Protein AF-A9EQB6-F1 (afdb_monomer_lite)

pLDDT: mean 71.55, std 25.84, range [28.17, 98.25]

Foldseek 3Di:
DDDDDPPPPPPPPDDDPPPDDDDDDDDDDDDDDDDDDDPVPPDPPDDPPPVVVVVVVVLVPDDPVSNVVVVVVVVVVPDDPDDCVVVVVVVVVVVVVVVCVVVVVDPDDDPVVVVVVVCVVVVND

Organism: Sorangium cellulosum (strain So ce56) (NCBI:txid448385)

Sequence (125 aa):
MVIRHVHVELVCMHGDPFAGAYHGPSGHSGGLPAARSPVWNASLDAPMAHPTEDILAAALSLPEGERLRLASELLASVEEPHDDSWNAAWIGELERREQAVRDGRSAGDAWAEVRARVLARLGAP

InterPro domains:
  IPR013406 Conserved hypothetical protein CHP02574, addiction module [PF09720] (61-114)

Structure (mmCIF, N/CA/C/O backbone):
data_AF-A9EQB6-F1
#
_entry.id   AF-A9EQB6-F1
#
loop_
_atom_site.group_PDB
_atom_site.id
_atom_site.type_symbol
_atom_site.label_atom_id
_atom_site.label_alt_id
_atom_site.label_comp_id
_atom_site.label_asym_id
_atom_site.label_entity_id
_atom_site.label_seq_id
_atom_site.pdbx_PDB_ins_code
_atom_site.Cartn_x
_atom_site.Cartn_y
_atom_site.Cartn_z
_atom_site.occupancy
_atom_site.B_iso_or_equiv
_atom_site.auth_seq_id
_atom_site.auth_comp_id
_atom_site.auth_asym_id
_atom_site.auth_atom_id
_atom_site.pdbx_PDB_model_num
ATOM 1 N N . MET A 1 1 ? -12.172 -13.154 33.871 1.00 36.03 1 MET A N 1
ATOM 2 C CA . MET A 1 1 ? -12.358 -12.957 32.418 1.00 36.03 1 MET A CA 1
ATOM 3 C C . MET A 1 1 ? -11.140 -12.191 31.925 1.00 36.03 1 MET A C 1
ATOM 5 O O . MET A 1 1 ? -10.969 -11.041 32.296 1.00 36.03 1 MET A O 1
ATOM 9 N N . VAL A 1 2 ? -10.200 -12.891 31.286 1.00 30.55 2 VAL A N 1
ATOM 10 C CA . VAL A 1 2 ? -8.841 -12.399 31.006 1.00 30.55 2 VAL A CA 1
ATOM 11 C C . VAL A 1 2 ? -8.851 -11.651 29.677 1.00 30.55 2 VAL A C 1
ATOM 13 O O . VAL A 1 2 ? -9.022 -12.264 28.626 1.00 30.55 2 VAL A O 1
ATOM 16 N N . ILE A 1 3 ? -8.687 -10.330 29.729 1.00 31.91 3 ILE A N 1
ATOM 17 C CA . ILE A 1 3 ? -8.472 -9.497 28.545 1.00 31.91 3 ILE A CA 1
ATOM 18 C C . ILE A 1 3 ? -7.033 -9.748 28.091 1.00 31.91 3 ILE A C 1
ATOM 20 O O . ILE A 1 3 ? -6.076 -9.324 28.745 1.00 31.91 3 ILE A O 1
ATOM 24 N N . ARG A 1 4 ? -6.877 -10.499 26.996 1.00 34.53 4 ARG A N 1
ATOM 25 C CA . ARG A 1 4 ? -5.586 -10.682 26.332 1.00 34.53 4 ARG A CA 1
ATOM 26 C C . ARG A 1 4 ? -5.087 -9.314 25.871 1.00 34.53 4 ARG A C 1
ATOM 28 O O . ARG A 1 4 ? -5.694 -8.691 25.008 1.00 34.53 4 ARG A O 1
ATOM 35 N N . HIS A 1 5 ? -4.000 -8.863 26.490 1.00 31.45 5 HIS A N 1
ATOM 36 C CA . HIS A 1 5 ? -3.214 -7.723 26.045 1.00 31.45 5 HIS A CA 1
ATOM 37 C C . HIS A 1 5 ? -2.728 -7.995 24.618 1.00 31.45 5 HIS A C 1
ATOM 39 O O . HIS A 1 5 ? -2.006 -8.965 24.390 1.00 31.45 5 HIS A O 1
ATOM 45 N N . VAL A 1 6 ? -3.120 -7.152 23.664 1.00 38.53 6 VAL A N 1
ATOM 46 C CA . VAL A 1 6 ? -2.448 -7.091 22.365 1.00 38.53 6 VAL A CA 1
ATOM 47 C C . VAL A 1 6 ? -1.173 -6.289 22.594 1.00 38.53 6 VAL A C 1
ATOM 49 O O . VAL A 1 6 ? -1.191 -5.064 22.650 1.00 38.53 6 VAL A O 1
ATOM 52 N N . HIS A 1 7 ? -0.076 -7.005 22.822 1.00 28.17 7 HIS A N 1
ATOM 53 C CA . HIS A 1 7 ? 1.262 -6.437 22.793 1.00 28.17 7 HIS A CA 1
ATOM 54 C C . HIS A 1 7 ? 1.600 -6.204 21.317 1.00 28.17 7 HIS A C 1
ATOM 56 O O . HIS A 1 7 ? 1.936 -7.144 20.600 1.00 28.17 7 HIS A O 1
ATOM 62 N N . VAL A 1 8 ? 1.421 -4.973 20.831 1.00 32.56 8 VAL A N 1
ATOM 63 C CA . VAL A 1 8 ? 2.070 -4.545 19.589 1.00 32.56 8 VAL A CA 1
ATOM 64 C C . VAL A 1 8 ? 3.503 -4.236 19.981 1.00 32.56 8 VAL A C 1
ATOM 66 O O . VAL A 1 8 ? 3.813 -3.147 20.457 1.00 32.56 8 VAL A O 1
ATOM 69 N N . GLU A 1 9 ? 4.356 -5.247 19.873 1.00 28.42 9 GLU A N 1
ATOM 70 C CA . GLU A 1 9 ? 5.795 -5.071 19.980 1.00 28.42 9 GLU A CA 1
ATOM 71 C C . GLU A 1 9 ? 6.235 -4.291 18.738 1.00 28.42 9 GLU A C 1
ATOM 73 O O . GLU A 1 9 ? 6.476 -4.834 17.659 1.00 28.42 9 GLU A O 1
ATOM 78 N N . LEU A 1 10 ? 6.237 -2.967 18.879 1.00 31.03 10 LEU A N 1
ATOM 79 C CA . LEU A 1 10 ? 6.968 -2.069 18.009 1.00 31.03 10 LEU A CA 1
ATOM 80 C C . LEU A 1 10 ? 8.443 -2.439 18.198 1.00 31.03 10 LEU A C 1
ATOM 82 O O . LEU A 1 10 ? 9.081 -2.005 19.156 1.00 31.03 10 LEU A O 1
ATOM 86 N N . VAL A 1 11 ? 8.967 -3.306 17.331 1.00 34.53 11 VAL A N 1
ATOM 87 C CA . VAL A 1 11 ? 10.401 -3.584 17.262 1.00 34.53 11 VAL A CA 1
ATOM 88 C C . VAL A 1 11 ? 11.074 -2.312 16.749 1.00 34.53 11 VAL A C 1
ATOM 90 O O . VAL A 1 11 ? 11.336 -2.129 15.564 1.00 34.53 11 VAL A O 1
ATOM 93 N N . CYS A 1 12 ? 11.332 -1.395 17.677 1.00 29.27 12 CYS A N 1
ATOM 94 C CA . CYS A 1 12 ? 12.384 -0.411 17.556 1.00 29.27 12 CYS A CA 1
ATOM 95 C C . CYS A 1 12 ? 13.698 -1.195 17.559 1.00 29.27 12 CYS A C 1
ATOM 97 O O . CYS A 1 12 ? 14.208 -1.551 18.621 1.00 29.27 12 CYS A O 1
ATOM 99 N N . MET A 1 13 ? 14.227 -1.486 16.371 1.00 29.83 13 MET A N 1
ATOM 100 C CA . MET A 1 13 ? 15.613 -1.910 16.174 1.00 29.83 13 MET A CA 1
ATOM 101 C C . MET A 1 13 ? 16.541 -0.810 16.711 1.00 29.83 13 MET A C 1
ATOM 103 O O . MET A 1 13 ? 16.963 0.087 15.988 1.00 29.83 13 MET A O 1
ATOM 107 N N . HIS A 1 14 ? 16.822 -0.848 18.011 1.00 37.12 14 HIS A N 1
ATOM 108 C CA . HIS A 1 14 ? 17.999 -0.225 18.598 1.00 37.12 14 HIS A CA 1
ATOM 109 C C . HIS A 1 14 ? 19.198 -1.124 18.285 1.00 37.12 14 HIS A C 1
ATOM 111 O O . HIS A 1 14 ? 19.334 -2.198 18.869 1.00 37.12 14 HIS A O 1
ATOM 117 N N . GLY A 1 15 ? 20.068 -0.667 17.384 1.00 33.31 15 GLY A N 1
ATOM 118 C CA . GLY A 1 15 ? 21.398 -1.237 17.176 1.00 33.31 15 GLY A CA 1
ATOM 119 C C . GLY A 1 15 ? 21.781 -1.316 15.704 1.00 33.31 15 GLY A C 1
ATOM 120 O O . GLY A 1 15 ? 21.342 -2.224 15.008 1.00 33.31 15 GLY A O 1
ATOM 121 N N . ASP A 1 16 ? 22.626 -0.388 15.254 1.00 43.12 16 ASP A N 1
ATOM 122 C CA . ASP A 1 16 ? 23.345 -0.474 13.979 1.00 43.12 16 ASP A CA 1
ATOM 123 C C . ASP A 1 16 ? 24.212 -1.746 13.937 1.00 43.12 16 ASP A C 1
ATOM 125 O O . ASP A 1 16 ? 25.166 -1.849 14.713 1.00 43.12 16 ASP A O 1
ATOM 129 N N . PRO A 1 17 ? 23.979 -2.702 13.017 1.00 41.12 17 PRO A N 1
ATOM 130 C CA . PRO A 1 17 ? 24.871 -3.846 12.860 1.00 41.12 17 PRO A CA 1
ATOM 131 C C . PRO A 1 17 ? 26.005 -3.590 11.847 1.00 41.12 17 PRO A C 1
ATOM 133 O O . PRO A 1 17 ? 26.784 -4.498 11.572 1.00 41.12 17 PRO A O 1
ATOM 136 N N . PHE A 1 18 ? 26.132 -2.379 11.288 1.00 43.62 18 PHE A N 1
ATOM 137 C CA . PHE A 1 18 ? 27.068 -2.082 10.187 1.00 43.62 18 PHE A CA 1
ATOM 138 C C . PHE A 1 18 ? 28.304 -1.249 10.569 1.00 43.62 18 PHE A C 1
ATOM 140 O O . PHE A 1 18 ? 29.011 -0.754 9.693 1.00 43.62 18 PHE A O 1
ATOM 147 N N . ALA A 1 19 ? 28.638 -1.139 11.856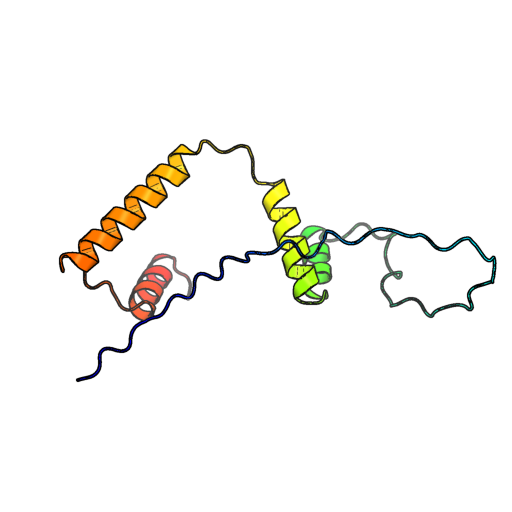 1.00 44.28 19 ALA A N 1
ATOM 148 C CA . ALA A 1 19 ? 29.918 -0.579 12.296 1.00 44.28 19 ALA A CA 1
ATOM 149 C C . ALA A 1 19 ? 30.963 -1.696 12.495 1.00 44.28 19 ALA A C 1
ATOM 151 O O . ALA A 1 19 ? 31.294 -2.074 13.616 1.00 44.28 19 ALA A O 1
ATOM 152 N N . GLY A 1 20 ? 31.473 -2.249 11.391 1.00 35.78 20 GLY A N 1
ATOM 153 C CA . GLY A 1 20 ? 32.516 -3.278 11.392 1.00 35.78 20 GLY A CA 1
ATOM 154 C C . GLY A 1 20 ? 33.553 -3.019 10.302 1.00 35.78 20 GLY A C 1
ATOM 155 O O . GLY A 1 20 ? 33.243 -3.064 9.118 1.00 35.78 20 GLY A O 1
ATOM 156 N N . ALA A 1 21 ? 34.779 -2.715 10.726 1.00 37.56 21 ALA A N 1
ATOM 157 C CA . ALA A 1 21 ? 35.924 -2.305 9.920 1.00 37.56 21 ALA A CA 1
ATOM 158 C C . ALA A 1 21 ? 36.201 -3.178 8.678 1.00 37.56 21 ALA A C 1
ATOM 160 O O . ALA A 1 21 ? 36.427 -4.383 8.776 1.00 37.56 21 ALA A O 1
ATOM 161 N N . TYR A 1 22 ? 36.308 -2.530 7.516 1.00 40.03 22 TYR A N 1
ATOM 162 C CA . TYR A 1 22 ? 36.906 -3.109 6.314 1.00 40.03 22 TYR A CA 1
ATOM 163 C C . TYR A 1 22 ? 38.423 -3.255 6.550 1.00 40.03 22 TYR A C 1
ATOM 165 O O . TYR A 1 22 ? 39.148 -2.265 6.651 1.00 40.03 22 TYR A O 1
ATOM 173 N N . HIS A 1 23 ? 38.921 -4.483 6.674 1.00 42.41 23 HIS A N 1
ATOM 174 C CA . HIS A 1 23 ? 40.330 -4.816 6.448 1.00 42.41 23 HIS A CA 1
ATOM 175 C C . HIS A 1 23 ? 40.373 -5.670 5.182 1.00 42.41 23 HIS A C 1
ATOM 177 O O . HIS A 1 23 ? 39.938 -6.819 5.185 1.00 42.41 23 HIS A O 1
ATOM 183 N N . GLY A 1 24 ? 40.819 -5.077 4.074 1.00 39.38 24 GLY A N 1
ATOM 184 C CA . GLY A 1 24 ? 40.938 -5.785 2.801 1.00 39.38 24 GLY A CA 1
ATOM 185 C C . GLY A 1 24 ? 42.126 -6.751 2.812 1.00 39.38 24 GLY A C 1
ATOM 186 O O . GLY A 1 24 ? 43.181 -6.385 3.338 1.00 39.38 24 GLY A O 1
ATOM 187 N N . PRO A 1 25 ? 42.017 -7.955 2.222 1.00 41.28 25 PRO A N 1
ATOM 188 C CA . PRO A 1 25 ? 43.182 -8.782 1.992 1.00 41.28 25 PRO A CA 1
ATOM 189 C C . PRO A 1 25 ? 43.838 -8.426 0.654 1.00 41.28 25 PRO A C 1
ATOM 191 O O . PRO A 1 25 ? 43.206 -8.336 -0.399 1.00 41.28 25 PRO A O 1
ATOM 194 N N . SER A 1 26 ? 45.145 -8.228 0.757 1.00 43.75 26 SER A N 1
ATOM 195 C CA . SER A 1 26 ? 46.158 -8.131 -0.284 1.00 43.75 26 SER A CA 1
ATOM 196 C C . SER A 1 26 ? 46.006 -9.213 -1.356 1.00 43.75 26 SER A C 1
ATOM 198 O O . SER A 1 26 ? 45.665 -10.357 -1.062 1.00 43.75 26 SER A O 1
ATOM 200 N N . GLY A 1 27 ? 46.290 -8.843 -2.604 1.00 43.94 27 GLY A N 1
ATOM 201 C CA . GLY A 1 27 ? 46.086 -9.700 -3.764 1.00 43.94 27 GLY A CA 1
ATOM 202 C C . GLY A 1 27 ? 46.915 -10.983 -3.782 1.00 43.94 27 GLY A C 1
ATOM 203 O O . GLY A 1 27 ? 48.071 -11.002 -3.374 1.00 43.94 27 GLY A O 1
ATOM 204 N N . HIS A 1 28 ? 46.332 -12.013 -4.395 1.00 34.56 28 HIS A N 1
ATOM 205 C CA . HIS A 1 28 ? 47.052 -13.102 -5.040 1.00 34.56 28 HIS A CA 1
ATOM 206 C C . HIS A 1 28 ? 46.335 -13.470 -6.342 1.00 34.56 28 HIS A C 1
ATOM 208 O O . HIS A 1 28 ? 45.163 -13.841 -6.347 1.00 34.56 28 HIS A O 1
ATOM 214 N N . SER A 1 29 ? 47.058 -13.341 -7.452 1.00 47.56 29 SER A N 1
ATOM 215 C CA . SER A 1 29 ? 46.674 -13.841 -8.767 1.00 47.56 29 SER A CA 1
ATOM 216 C C . SER A 1 29 ? 46.570 -15.369 -8.738 1.00 47.56 29 SER A C 1
ATOM 218 O O . SER A 1 29 ? 47.547 -16.049 -8.432 1.00 47.56 29 SER A O 1
ATOM 220 N N . GLY A 1 30 ? 45.408 -15.910 -9.097 1.00 35.53 30 GLY A N 1
ATOM 221 C CA . GLY A 1 30 ? 45.188 -17.342 -9.294 1.00 35.53 30 GLY A CA 1
ATOM 222 C C . GLY A 1 30 ? 43.956 -17.553 -10.170 1.00 35.53 30 GLY A C 1
ATOM 223 O O . GLY A 1 30 ? 42.881 -17.063 -9.843 1.00 35.53 30 GLY A O 1
ATOM 224 N N . GLY A 1 31 ? 44.134 -18.204 -11.322 1.00 43.62 31 GLY A N 1
ATOM 225 C CA . GLY A 1 31 ? 43.099 -18.373 -12.343 1.00 43.62 31 GLY A CA 1
ATOM 226 C C . GLY A 1 31 ? 41.850 -19.099 -11.834 1.00 43.62 31 GLY A C 1
ATOM 227 O O . GLY A 1 31 ? 41.941 -20.092 -11.115 1.00 43.62 31 GLY A O 1
ATOM 228 N N . LEU A 1 32 ? 40.680 -18.605 -12.239 1.00 38.78 32 LEU A N 1
ATOM 229 C CA . LEU A 1 32 ? 39.387 -19.220 -11.945 1.00 38.78 32 LEU A CA 1
ATOM 230 C C . LEU A 1 32 ? 39.114 -20.376 -12.926 1.00 38.78 32 LEU A C 1
ATOM 232 O O . LEU A 1 32 ? 39.196 -20.160 -14.138 1.00 38.78 32 LEU A O 1
ATOM 236 N N . PRO A 1 33 ? 38.743 -21.585 -12.464 1.00 40.88 33 PRO A N 1
ATOM 237 C CA . PRO A 1 33 ? 38.121 -22.572 -13.337 1.00 40.88 33 PRO A CA 1
ATOM 238 C C . PRO A 1 33 ? 36.704 -22.110 -13.708 1.00 40.88 33 PRO A C 1
ATOM 240 O O . PRO A 1 33 ? 36.004 -21.503 -12.898 1.00 40.88 33 PRO A O 1
ATOM 243 N N . ALA A 1 34 ? 36.291 -22.402 -14.943 1.00 51.44 34 ALA A N 1
ATOM 244 C CA . ALA A 1 34 ? 35.004 -22.013 -15.512 1.00 51.44 34 ALA A CA 1
ATOM 245 C C . ALA A 1 34 ? 33.822 -22.472 -14.636 1.00 51.44 34 ALA A C 1
ATOM 247 O O . ALA A 1 34 ? 33.392 -23.627 -14.686 1.00 51.44 34 ALA A O 1
ATOM 248 N N . ALA A 1 35 ? 33.280 -21.549 -13.840 1.00 48.25 35 ALA A N 1
ATOM 249 C CA . ALA A 1 35 ? 32.006 -21.729 -13.171 1.00 48.25 35 ALA A CA 1
ATOM 250 C C . ALA A 1 35 ? 30.898 -21.683 -14.231 1.00 48.25 35 ALA A C 1
ATOM 252 O O . ALA A 1 35 ? 30.769 -20.716 -14.983 1.00 48.25 35 ALA A O 1
ATOM 253 N N . ARG A 1 36 ? 30.114 -22.761 -14.307 1.00 45.12 36 ARG A N 1
ATOM 254 C CA . ARG A 1 36 ? 28.915 -22.862 -15.145 1.00 45.12 36 ARG A CA 1
ATOM 255 C C . ARG A 1 36 ? 27.991 -21.700 -14.783 1.00 45.12 36 ARG A C 1
ATOM 257 O O . ARG A 1 36 ? 27.456 -21.667 -13.679 1.00 45.12 36 ARG A O 1
ATOM 264 N N . SER A 1 37 ? 27.856 -20.744 -15.699 1.00 43.03 37 SER A N 1
ATOM 265 C CA . SER A 1 37 ? 26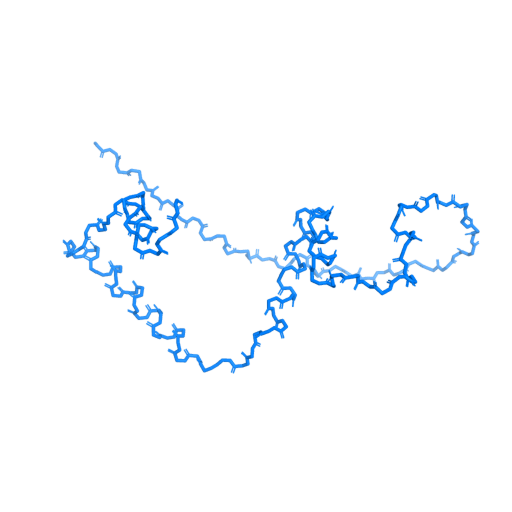.953 -19.609 -15.532 1.00 43.03 37 SER A CA 1
ATOM 266 C C . SER A 1 37 ? 25.522 -20.115 -15.324 1.00 43.03 37 SER A C 1
ATOM 268 O O . SER A 1 37 ? 25.091 -21.011 -16.060 1.00 43.03 37 SER A O 1
ATOM 270 N N . PRO A 1 38 ? 24.773 -19.566 -14.354 1.00 43.06 38 PRO A N 1
ATOM 271 C CA . PRO A 1 38 ? 23.332 -19.741 -14.339 1.00 43.06 38 PRO A CA 1
ATOM 272 C C . PRO A 1 38 ? 22.760 -19.149 -15.637 1.00 43.06 38 PRO A C 1
ATOM 274 O O . PRO A 1 38 ? 23.338 -18.232 -16.215 1.00 43.06 38 PRO A O 1
ATOM 277 N N . VAL A 1 39 ? 21.660 -19.725 -16.121 1.00 54.03 39 VAL A N 1
ATOM 278 C CA . VAL A 1 39 ? 21.081 -19.610 -17.481 1.00 54.03 39 VAL A CA 1
ATOM 279 C C . VAL A 1 39 ? 20.654 -18.178 -17.889 1.00 54.03 39 VAL A C 1
ATOM 281 O O . VAL A 1 39 ? 20.052 -17.972 -18.935 1.00 54.03 39 VAL A O 1
ATOM 284 N N . TRP A 1 40 ? 21.028 -17.146 -17.139 1.00 46.19 40 TRP A N 1
ATOM 285 C CA . TRP A 1 40 ? 20.636 -15.754 -17.366 1.00 46.19 40 TRP A CA 1
ATOM 286 C C . TRP A 1 40 ? 21.294 -15.073 -18.579 1.00 46.19 40 TRP A C 1
ATOM 288 O O . TRP A 1 40 ? 21.126 -13.873 -18.743 1.00 46.19 40 TRP A O 1
ATOM 298 N N . ASN A 1 41 ? 22.031 -15.795 -19.434 1.00 47.66 41 ASN A N 1
ATOM 299 C CA . ASN A 1 41 ? 22.777 -15.193 -20.549 1.00 47.66 41 ASN A CA 1
ATOM 300 C C . ASN A 1 41 ? 22.290 -15.588 -21.954 1.00 47.66 41 ASN A C 1
ATOM 302 O O . ASN A 1 41 ? 23.035 -15.454 -22.920 1.00 47.66 41 ASN A O 1
ATOM 306 N N . ALA A 1 42 ? 21.061 -16.093 -22.095 1.00 39.44 42 ALA A N 1
ATOM 307 C CA . ALA A 1 42 ? 20.533 -16.508 -23.400 1.00 39.44 42 ALA A CA 1
ATOM 308 C C . ALA A 1 42 ? 19.749 -15.423 -24.170 1.00 39.44 42 ALA A C 1
ATOM 310 O O . ALA A 1 42 ? 19.289 -15.701 -25.274 1.00 39.44 42 ALA A O 1
ATOM 311 N N . SER A 1 43 ? 19.571 -14.200 -23.659 1.00 48.84 43 SER A N 1
ATOM 312 C CA . SER A 1 43 ? 18.890 -13.134 -24.420 1.00 48.84 43 SER A CA 1
ATOM 313 C C . SER A 1 43 ? 19.217 -11.740 -23.896 1.00 48.84 43 SER A C 1
ATOM 315 O O . SER A 1 43 ? 18.451 -11.167 -23.133 1.00 48.84 43 SER A O 1
ATOM 317 N N . LEU A 1 44 ? 20.346 -11.179 -24.328 1.00 48.22 44 LEU A N 1
ATOM 318 C CA . LEU A 1 44 ? 20.595 -9.733 -24.231 1.00 48.22 44 LEU A CA 1
ATOM 319 C C . LEU A 1 44 ? 20.601 -9.024 -25.599 1.00 48.22 44 LEU A C 1
ATOM 321 O O . LEU A 1 44 ? 20.802 -7.818 -25.636 1.00 48.22 44 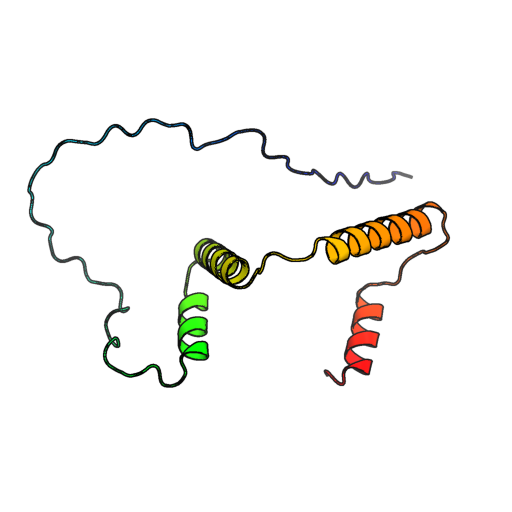LEU A O 1
ATOM 325 N N . ASP A 1 45 ? 20.285 -9.729 -26.695 1.00 50.53 45 ASP A N 1
ATOM 326 C CA . ASP A 1 45 ? 20.247 -9.151 -28.054 1.00 50.53 45 ASP A CA 1
ATOM 327 C C . ASP A 1 45 ? 18.865 -9.209 -28.739 1.00 50.53 45 ASP A C 1
ATOM 329 O O . ASP A 1 45 ? 18.729 -8.822 -29.900 1.00 50.53 45 ASP A O 1
ATOM 333 N N . ALA A 1 46 ? 17.813 -9.653 -28.044 1.00 51.41 46 ALA A N 1
ATOM 334 C CA . ALA A 1 46 ? 16.440 -9.458 -28.509 1.00 51.41 46 ALA A CA 1
ATOM 335 C C . ALA A 1 46 ? 1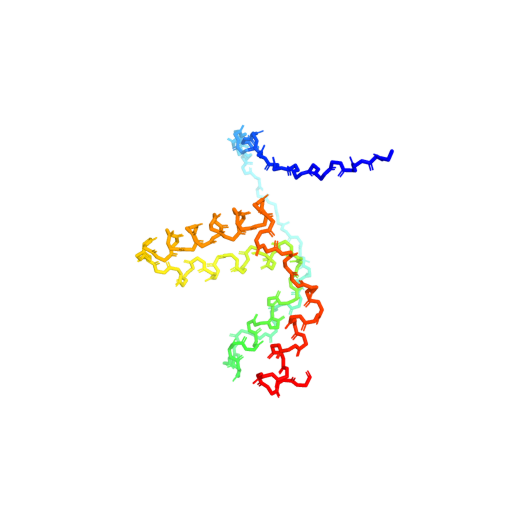5.871 -8.198 -27.836 1.00 51.41 46 ALA A C 1
ATOM 337 O O . ALA A 1 46 ? 15.960 -8.099 -26.609 1.00 51.41 46 ALA A O 1
ATOM 338 N N . PRO A 1 47 ? 15.287 -7.234 -28.577 1.00 57.94 47 PRO A N 1
ATOM 339 C CA . PRO A 1 47 ? 14.527 -6.169 -27.938 1.00 57.94 47 PRO A CA 1
ATOM 340 C C . PRO A 1 47 ? 13.444 -6.830 -27.085 1.00 57.94 47 PRO A C 1
ATOM 342 O O . PRO A 1 47 ? 12.709 -7.677 -27.594 1.00 57.94 47 PRO A O 1
ATOM 345 N N . MET A 1 48 ? 13.394 -6.487 -25.795 1.00 59.94 48 MET A N 1
ATOM 346 C CA . MET A 1 48 ? 12.354 -6.946 -24.874 1.00 59.94 48 MET A CA 1
ATOM 347 C C . MET A 1 48 ? 11.000 -6.741 -25.552 1.00 59.94 48 MET A C 1
ATOM 349 O O . MET A 1 48 ? 10.601 -5.600 -25.794 1.00 59.94 48 MET A O 1
ATOM 353 N N . ALA A 1 49 ? 10.347 -7.834 -25.950 1.00 66.50 49 ALA A N 1
ATOM 354 C CA . ALA A 1 49 ? 9.123 -7.756 -26.740 1.00 66.50 49 ALA A CA 1
ATOM 355 C C . ALA A 1 49 ? 8.015 -7.077 -25.922 1.00 66.50 49 ALA A C 1
ATOM 357 O O . ALA A 1 49 ? 7.204 -6.338 -26.482 1.00 66.50 49 ALA A O 1
ATOM 358 N N . HIS A 1 50 ? 8.057 -7.259 -24.595 1.00 81.25 50 HIS A N 1
ATOM 359 C CA . HIS A 1 50 ? 7.175 -6.623 -23.626 1.00 81.25 50 HIS A CA 1
ATOM 360 C C . HIS A 1 50 ? 7.980 -6.215 -22.378 1.00 81.25 50 HIS A C 1
ATOM 362 O O . HIS A 1 50 ? 7.953 -6.912 -21.366 1.00 81.25 50 HIS A O 1
ATOM 368 N N . PRO A 1 51 ? 8.679 -5.062 -22.406 1.00 84.25 51 PRO A N 1
ATOM 369 C CA . PRO A 1 51 ? 9.671 -4.693 -21.391 1.00 84.25 51 PRO A CA 1
ATOM 370 C C . PRO A 1 51 ? 9.175 -4.787 -19.945 1.00 84.25 51 PRO A C 1
ATOM 372 O O . PRO A 1 51 ? 9.881 -5.287 -19.079 1.00 84.25 51 PRO A O 1
ATOM 375 N N . THR A 1 52 ? 7.947 -4.344 -19.669 1.00 91.38 52 THR A N 1
ATOM 376 C CA . THR A 1 52 ? 7.368 -4.407 -18.320 1.00 91.38 52 THR A CA 1
ATOM 377 C C . THR A 1 52 ? 7.083 -5.839 -17.869 1.00 91.38 52 THR A C 1
ATOM 379 O O . THR A 1 52 ? 7.333 -6.176 -16.714 1.00 91.38 52 THR A O 1
ATOM 382 N N . GLU A 1 53 ? 6.568 -6.682 -18.763 1.00 91.25 53 GLU A N 1
ATOM 383 C CA . GLU A 1 53 ? 6.229 -8.079 -18.470 1.00 91.25 53 GLU A CA 1
ATOM 384 C C . GLU A 1 53 ? 7.496 -8.917 -18.285 1.00 91.25 53 GLU A C 1
ATOM 386 O O . GLU A 1 53 ? 7.582 -9.702 -17.341 1.00 91.25 53 GLU A O 1
ATOM 391 N N . ASP A 1 54 ? 8.508 -8.673 -19.116 1.00 90.06 54 ASP A N 1
ATOM 392 C CA . ASP A 1 54 ? 9.814 -9.323 -19.039 1.00 90.06 54 ASP A CA 1
ATOM 393 C C . ASP A 1 54 ? 10.550 -8.954 -17.733 1.00 90.06 54 ASP A C 1
ATOM 395 O O . ASP A 1 54 ? 11.073 -9.828 -17.036 1.00 90.06 54 ASP A O 1
ATOM 399 N N . ILE A 1 55 ? 10.522 -7.673 -17.334 1.00 93.94 55 ILE A N 1
ATOM 400 C CA . ILE A 1 55 ? 11.080 -7.205 -16.052 1.00 93.94 55 ILE A CA 1
ATOM 401 C C . ILE A 1 55 ? 10.324 -7.812 -14.868 1.00 93.94 55 ILE A C 1
ATOM 403 O O . ILE A 1 55 ? 10.949 -8.251 -13.902 1.00 93.94 55 ILE A O 1
ATOM 407 N N . LEU A 1 56 ? 8.990 -7.863 -14.925 1.00 95.38 56 LEU A N 1
ATOM 408 C CA . LEU A 1 56 ? 8.182 -8.459 -13.863 1.00 95.38 56 LEU A CA 1
ATOM 409 C C . LEU A 1 56 ? 8.469 -9.959 -13.724 1.00 95.38 56 LEU A C 1
ATOM 411 O O . LEU A 1 56 ? 8.657 -10.442 -12.608 1.00 95.38 56 LEU A O 1
ATOM 415 N N . ALA A 1 57 ? 8.541 -10.692 -14.836 1.00 95.31 57 ALA A N 1
ATOM 416 C CA . ALA A 1 57 ? 8.878 -12.111 -14.837 1.00 95.31 57 ALA A CA 1
ATOM 417 C C . ALA A 1 57 ? 10.268 -12.358 -14.228 1.00 95.31 57 ALA A C 1
ATOM 419 O O . ALA A 1 57 ? 10.422 -13.234 -13.372 1.00 95.31 57 ALA A O 1
ATOM 420 N N . ALA A 1 58 ? 11.261 -11.544 -14.599 1.00 95.38 58 ALA A N 1
ATOM 421 C CA . ALA A 1 58 ? 12.595 -11.598 -14.013 1.00 95.38 58 ALA A CA 1
ATOM 422 C C . ALA A 1 58 ? 12.570 -11.293 -12.505 1.00 95.38 58 ALA A C 1
ATOM 424 O O . ALA A 1 58 ? 13.113 -12.068 -11.716 1.00 95.38 58 ALA A O 1
ATOM 425 N N . ALA A 1 59 ? 11.877 -10.232 -12.083 1.00 97.06 59 ALA A N 1
ATOM 426 C CA . ALA A 1 59 ? 11.751 -9.857 -10.677 1.00 97.06 59 ALA A CA 1
ATOM 427 C C . ALA A 1 59 ? 11.089 -10.963 -9.843 1.00 97.06 59 ALA A C 1
ATOM 429 O O . ALA A 1 59 ? 11.568 -11.293 -8.762 1.00 97.06 59 ALA A O 1
ATOM 430 N N . LEU A 1 60 ? 10.026 -11.597 -10.346 1.00 97.50 60 LEU A N 1
ATOM 431 C CA . LEU A 1 60 ? 9.335 -12.682 -9.638 1.00 97.50 60 LEU A CA 1
ATOM 432 C C . LEU A 1 60 ? 10.187 -13.950 -9.476 1.00 97.50 60 LEU A C 1
ATOM 434 O O . LEU A 1 60 ? 9.920 -14.737 -8.568 1.00 97.50 60 LEU A O 1
ATOM 438 N N . SER A 1 61 ? 11.220 -14.135 -10.302 1.00 96.94 61 SER A N 1
ATOM 439 C CA . SER A 1 61 ? 12.158 -15.259 -10.188 1.00 96.94 61 SER A CA 1
ATOM 440 C C . SER A 1 61 ? 13.205 -15.096 -9.075 1.00 96.94 61 SER A C 1
ATOM 442 O O . SER A 1 61 ? 13.842 -16.076 -8.685 1.00 96.94 61 SER A O 1
ATOM 444 N N . LEU A 1 62 ? 13.374 -13.881 -8.538 1.00 97.94 62 LEU A N 1
ATOM 445 C CA . LEU A 1 62 ? 14.341 -13.594 -7.479 1.00 97.94 62 LEU A CA 1
ATOM 446 C C . LEU A 1 62 ? 13.903 -14.186 -6.126 1.00 97.94 62 LEU A C 1
ATOM 448 O O . LEU A 1 62 ? 12.700 -14.335 -5.873 1.00 97.94 62 LEU A O 1
ATOM 452 N N . PRO A 1 63 ? 14.846 -14.452 -5.202 1.00 98.25 63 PRO A N 1
ATOM 453 C CA . PRO A 1 63 ? 14.537 -14.723 -3.801 1.00 98.25 63 PRO A CA 1
ATOM 454 C C . PRO A 1 63 ? 13.713 -13.599 -3.159 1.00 98.25 63 PRO A C 1
ATOM 456 O O . PRO A 1 63 ? 13.820 -12.435 -3.536 1.00 98.25 63 PRO A O 1
ATOM 459 N N . GLU A 1 64 ? 12.917 -13.928 -2.141 1.00 97.25 64 GLU A N 1
ATOM 460 C CA . GLU A 1 64 ? 11.991 -12.978 -1.505 1.00 97.25 64 GLU A CA 1
ATOM 461 C C . GLU A 1 64 ? 12.657 -11.677 -1.036 1.00 97.25 64 GLU A C 1
ATOM 463 O O . GLU A 1 64 ? 12.148 -10.596 -1.325 1.00 97.25 64 GLU A O 1
ATOM 468 N N . GLY A 1 65 ? 13.818 -11.768 -0.384 1.00 96.75 65 GLY A N 1
ATOM 469 C CA . GLY A 1 65 ? 14.552 -10.588 0.079 1.00 96.75 65 GLY A CA 1
ATOM 470 C C . GLY A 1 65 ? 15.036 -9.685 -1.060 1.00 96.75 65 GLY A C 1
ATOM 471 O O . GLY A 1 65 ? 14.984 -8.463 -0.945 1.00 96.75 65 GLY A O 1
ATOM 472 N N . GLU A 1 66 ? 15.451 -10.269 -2.184 1.00 97.69 66 GLU A N 1
ATOM 473 C CA . GLU A 1 66 ? 15.881 -9.512 -3.366 1.00 97.69 66 GLU A CA 1
ATOM 474 C C . GLU A 1 66 ? 14.694 -8.848 -4.068 1.00 97.69 66 GLU A C 1
ATOM 476 O O . GLU A 1 66 ? 14.800 -7.695 -4.486 1.00 97.69 66 GLU A O 1
ATOM 481 N N . ARG A 1 67 ? 13.532 -9.517 -4.109 1.00 98.19 67 ARG A N 1
ATOM 482 C CA . ARG A 1 67 ? 12.285 -8.905 -4.596 1.00 98.19 67 ARG A CA 1
ATOM 483 C C . ARG A 1 67 ? 11.877 -7.704 -3.759 1.00 98.19 67 ARG A C 1
ATOM 485 O O . ARG A 1 67 ? 11.538 -6.667 -4.320 1.00 98.19 67 ARG A O 1
ATOM 492 N N . LEU A 1 68 ? 11.912 -7.841 -2.432 1.00 97.94 68 LEU A N 1
ATOM 493 C CA . LEU A 1 68 ? 11.585 -6.750 -1.514 1.00 97.94 68 LEU A CA 1
ATOM 494 C C . LEU A 1 68 ? 12.519 -5.561 -1.721 1.00 97.94 68 LEU A C 1
ATOM 496 O O . LEU A 1 68 ? 12.054 -4.432 -1.834 1.00 97.94 68 LEU A O 1
ATOM 500 N N . ARG A 1 69 ? 13.826 -5.816 -1.832 1.00 97.12 69 ARG A N 1
ATOM 501 C CA . ARG A 1 69 ? 14.806 -4.763 -2.095 1.00 97.12 69 ARG A CA 1
ATOM 502 C C . ARG A 1 69 ? 14.528 -4.036 -3.414 1.00 97.12 69 ARG A C 1
ATOM 504 O O . ARG A 1 69 ? 14.465 -2.811 -3.413 1.00 97.12 69 ARG A O 1
ATOM 511 N N . LEU A 1 70 ? 14.327 -4.775 -4.507 1.00 97.19 70 LEU A N 1
ATOM 512 C CA . LEU A 1 70 ? 14.029 -4.195 -5.819 1.00 97.19 70 LEU A CA 1
ATOM 513 C C . LEU A 1 70 ? 12.735 -3.370 -5.797 1.00 97.19 70 LEU A C 1
ATOM 515 O O . LEU A 1 70 ? 12.701 -2.266 -6.331 1.00 97.19 70 LEU A O 1
ATOM 519 N N . ALA A 1 71 ? 11.681 -3.881 -5.157 1.00 96.81 71 ALA A N 1
ATOM 520 C CA . ALA A 1 71 ? 10.418 -3.165 -5.020 1.00 96.81 71 ALA A CA 1
ATOM 521 C C . ALA A 1 71 ? 10.588 -1.842 -4.255 1.00 96.81 71 ALA A C 1
ATOM 523 O O . ALA A 1 71 ? 10.037 -0.828 -4.676 1.00 96.81 71 ALA A O 1
ATOM 524 N N . SER A 1 72 ? 11.382 -1.832 -3.180 1.00 94.81 72 SER A N 1
ATOM 525 C CA . SER A 1 72 ? 11.687 -0.614 -2.421 1.00 94.81 72 SER A CA 1
ATOM 526 C C . SER A 1 72 ? 12.467 0.410 -3.245 1.00 94.81 72 SER A C 1
ATOM 528 O O . SER A 1 72 ? 12.126 1.589 -3.229 1.00 94.81 72 SER A O 1
ATOM 530 N N . GLU A 1 73 ? 13.492 -0.023 -3.986 1.00 96.06 73 GLU A N 1
ATOM 531 C CA . GLU A 1 73 ? 14.284 0.865 -4.849 1.00 96.06 73 GLU A CA 1
ATOM 532 C C . GLU A 1 73 ? 13.425 1.459 -5.984 1.00 96.06 73 GLU A C 1
ATOM 534 O O . GLU A 1 73 ? 13.506 2.656 -6.261 1.00 96.06 73 GLU A O 1
ATOM 539 N N . LEU A 1 74 ? 12.543 0.658 -6.594 1.00 94.94 74 LEU A N 1
ATOM 540 C CA . LEU A 1 74 ? 11.592 1.135 -7.603 1.00 94.94 74 LEU A CA 1
ATOM 541 C C . LEU A 1 74 ? 10.575 2.123 -7.021 1.00 94.94 74 LEU A C 1
ATOM 543 O O . LEU A 1 74 ? 10.304 3.144 -7.650 1.00 94.94 74 LEU A O 1
ATOM 547 N N . LEU A 1 75 ? 10.034 1.855 -5.830 1.00 91.94 75 LEU A N 1
ATOM 548 C CA . LEU A 1 75 ? 9.092 2.759 -5.171 1.00 91.94 75 LEU A CA 1
ATOM 549 C C . LEU A 1 75 ? 9.748 4.109 -4.851 1.00 91.94 75 LEU A C 1
ATOM 551 O O . LEU A 1 75 ? 9.191 5.149 -5.184 1.00 91.94 75 LEU A O 1
ATOM 555 N N . ALA A 1 76 ? 10.963 4.089 -4.300 1.00 89.31 76 ALA A N 1
ATOM 556 C CA . ALA A 1 76 ? 11.726 5.303 -4.020 1.00 89.31 76 ALA A CA 1
ATOM 557 C C . ALA A 1 76 ? 12.047 6.107 -5.294 1.00 89.31 76 ALA A C 1
ATOM 559 O O . ALA A 1 76 ? 12.174 7.325 -5.239 1.00 89.31 76 ALA A O 1
ATOM 560 N N . SER A 1 77 ? 12.159 5.449 -6.455 1.00 90.25 77 SER A N 1
ATOM 561 C CA . SER A 1 77 ? 12.439 6.133 -7.726 1.00 90.25 77 SER A CA 1
ATOM 562 C C . SER A 1 77 ? 11.274 6.975 -8.257 1.00 90.25 77 SER A C 1
ATOM 564 O O . SER A 1 77 ? 11.500 7.894 -9.042 1.00 90.25 77 SER A O 1
ATOM 566 N N . VAL A 1 78 ? 10.041 6.660 -7.845 1.00 88.31 78 VAL A N 1
ATOM 567 C CA . VAL A 1 78 ? 8.818 7.371 -8.259 1.00 88.31 78 VAL A CA 1
ATOM 568 C C . VAL A 1 78 ? 8.259 8.274 -7.161 1.00 88.31 78 VAL A C 1
ATOM 570 O O . VAL A 1 78 ? 7.292 8.999 -7.388 1.00 88.31 78 VAL A O 1
ATOM 573 N N . GLU A 1 79 ? 8.852 8.233 -5.969 1.00 80.62 79 GLU A N 1
ATOM 574 C CA . GLU A 1 79 ? 8.497 9.105 -4.859 1.00 80.62 79 GLU A CA 1
ATOM 575 C C . GLU A 1 79 ? 9.092 10.500 -5.111 1.00 80.62 79 GLU A C 1
ATOM 577 O O . GLU A 1 79 ? 10.243 10.794 -4.794 1.00 80.62 79 GLU A O 1
ATOM 582 N N . GLU A 1 80 ? 8.315 11.367 -5.766 1.00 70.50 80 GLU A N 1
ATOM 583 C CA . GLU A 1 80 ? 8.637 12.794 -5.865 1.00 70.50 80 GLU A CA 1
ATOM 584 C C . GLU A 1 80 ? 8.618 13.441 -4.467 1.00 70.50 80 GLU A C 1
ATOM 586 O O . GLU A 1 80 ? 7.907 12.941 -3.588 1.00 70.50 80 GLU A O 1
ATOM 591 N N . PRO A 1 81 ? 9.331 14.567 -4.239 1.00 67.50 81 PRO A N 1
ATOM 592 C CA . PRO A 1 81 ? 9.197 15.350 -3.013 1.00 67.50 81 PRO A CA 1
ATOM 593 C C . PRO A 1 81 ? 7.733 15.765 -2.842 1.00 67.50 81 PRO A C 1
ATOM 595 O O . PRO A 1 81 ? 7.259 16.709 -3.475 1.00 67.50 81 PRO A O 1
ATOM 598 N N . HIS A 1 82 ? 6.992 15.003 -2.046 1.00 64.75 82 HIS A N 1
ATOM 599 C CA . HIS A 1 82 ? 5.569 15.219 -1.887 1.00 64.75 82 HIS A CA 1
ATOM 600 C C . HIS A 1 82 ? 5.335 16.412 -0.965 1.00 64.75 82 HIS A C 1
ATOM 602 O O . HIS A 1 82 ? 6.095 16.667 -0.032 1.00 64.75 82 HIS A O 1
ATOM 608 N N . ASP A 1 83 ? 4.244 17.129 -1.209 1.00 68.06 83 ASP A N 1
ATOM 609 C CA . ASP A 1 83 ? 3.685 18.022 -0.205 1.00 68.06 83 ASP A CA 1
ATOM 610 C C . ASP A 1 83 ? 3.215 17.173 0.982 1.00 68.06 83 ASP A C 1
ATOM 612 O O . ASP A 1 83 ? 2.216 16.467 0.874 1.00 68.06 83 ASP A O 1
ATOM 616 N N . ASP A 1 84 ? 3.919 17.235 2.113 1.00 73.81 84 ASP A N 1
ATOM 617 C CA . ASP A 1 84 ? 3.608 16.489 3.342 1.00 73.81 84 ASP A CA 1
ATOM 618 C C . ASP A 1 84 ? 2.181 16.732 3.886 1.00 73.81 84 ASP A C 1
ATOM 620 O O . ASP A 1 84 ? 1.745 16.055 4.825 1.00 73.81 84 ASP A O 1
ATOM 624 N N . SER A 1 85 ? 1.416 17.667 3.305 1.00 82.12 85 SER A N 1
ATOM 625 C CA . SER A 1 85 ? 0.018 17.926 3.653 1.00 82.12 85 SER A CA 1
ATOM 626 C C . SER A 1 85 ? -0.872 16.678 3.597 1.00 82.12 85 SER A C 1
ATOM 628 O O . SER A 1 85 ? -1.739 16.521 4.464 1.00 82.12 85 SER A O 1
ATOM 630 N N . TRP A 1 86 ? -0.647 15.747 2.658 1.00 83.25 86 TRP A N 1
ATOM 631 C CA . TRP A 1 86 ? -1.420 14.496 2.607 1.00 83.25 86 TRP A CA 1
ATOM 632 C C . TRP A 1 86 ? -1.110 13.586 3.800 1.00 83.25 86 TRP A C 1
ATOM 634 O O . TRP A 1 86 ? -2.025 12.969 4.346 1.00 83.25 86 TRP A O 1
ATOM 644 N N . ASN A 1 87 ? 0.154 13.529 4.231 1.00 85.19 87 ASN A N 1
ATOM 645 C CA . ASN A 1 87 ? 0.589 12.704 5.353 1.00 85.19 87 ASN A CA 1
ATOM 646 C C . ASN A 1 87 ? -0.012 13.241 6.658 1.00 85.19 87 ASN A C 1
ATOM 648 O O . ASN A 1 87 ? -0.611 12.493 7.431 1.00 85.19 87 ASN A O 1
ATOM 652 N N . ALA A 1 88 ? 0.030 14.562 6.850 1.00 89.31 88 ALA A N 1
ATOM 653 C CA . ALA A 1 88 ? -0.626 15.219 7.977 1.00 89.31 88 ALA A CA 1
ATOM 654 C C . ALA A 1 88 ? -2.150 14.987 7.982 1.00 89.31 88 ALA A C 1
ATOM 656 O O . ALA A 1 88 ? -2.727 14.666 9.024 1.00 89.31 88 ALA A O 1
ATOM 657 N N . ALA A 1 89 ? -2.811 15.093 6.823 1.00 92.75 89 ALA A N 1
ATOM 658 C CA . ALA A 1 89 ? -4.241 14.815 6.698 1.00 92.75 89 ALA A CA 1
ATOM 659 C C . ALA A 1 89 ? -4.578 13.345 7.005 1.00 92.75 89 ALA A C 1
ATOM 661 O O . ALA A 1 89 ? -5.604 13.059 7.628 1.00 92.75 89 ALA A O 1
ATOM 662 N N . TRP A 1 90 ? -3.710 12.415 6.599 1.00 92.25 90 TRP A N 1
ATOM 663 C CA . TRP A 1 90 ? -3.878 10.992 6.865 1.00 92.25 90 TRP A CA 1
ATOM 664 C C . TRP A 1 90 ? -3.687 10.647 8.343 1.00 92.25 90 TRP A C 1
ATOM 666 O O . TRP A 1 90 ? -4.526 9.953 8.916 1.00 92.25 90 TRP A O 1
ATOM 676 N N . ILE A 1 91 ? -2.655 11.194 8.991 1.00 95.69 91 ILE A N 1
ATOM 677 C CA . ILE A 1 91 ? -2.440 11.055 10.438 1.00 95.69 91 ILE A CA 1
ATOM 678 C C . ILE A 1 91 ? -3.647 11.596 11.211 1.00 95.69 91 ILE A C 1
ATOM 680 O O . ILE A 1 91 ? -4.197 10.885 12.052 1.00 95.69 91 ILE A O 1
ATOM 684 N N . GLY A 1 92 ? -4.134 12.794 10.868 1.00 97.06 92 GLY A N 1
ATOM 685 C CA . GLY A 1 92 ? -5.315 13.369 11.517 1.00 97.06 92 GLY A CA 1
ATOM 686 C C . GLY A 1 92 ? -6.585 12.522 11.340 1.00 97.06 92 GLY A C 1
ATOM 687 O O . GLY A 1 92 ? -7.433 12.464 12.233 1.00 97.06 92 GLY A O 1
ATOM 688 N N . GLU A 1 93 ? -6.734 11.820 10.213 1.00 96.94 93 GLU A N 1
ATOM 689 C CA . GLU A 1 93 ? -7.811 10.839 10.025 1.00 96.94 93 GLU A CA 1
ATOM 690 C C . GLU A 1 93 ? -7.623 9.596 10.909 1.00 96.94 93 GLU A C 1
ATOM 692 O O . GLU A 1 93 ? -8.566 9.149 11.568 1.00 96.94 93 GLU A O 1
ATOM 697 N N . LEU A 1 94 ? -6.413 9.042 10.981 1.00 96.00 94 LEU A N 1
ATOM 698 C CA . LEU A 1 94 ? -6.142 7.892 11.844 1.00 96.00 94 LEU A CA 1
ATOM 699 C C . LEU A 1 94 ? -6.439 8.207 13.316 1.00 96.00 94 LEU A C 1
ATOM 701 O O . LEU A 1 94 ? -7.171 7.449 13.954 1.00 96.00 94 LEU A O 1
ATOM 705 N N . GLU A 1 95 ? -5.972 9.350 13.821 1.00 97.56 95 GLU A N 1
ATOM 706 C CA . GLU A 1 95 ? -6.239 9.808 15.190 1.00 97.56 95 GLU A CA 1
ATOM 707 C C . GLU A 1 95 ? -7.741 9.982 15.449 1.00 97.56 95 GLU A C 1
ATOM 709 O O . GLU A 1 95 ? -8.273 9.521 16.464 1.00 97.56 95 GLU A O 1
ATOM 714 N N . ARG A 1 96 ? -8.470 10.595 14.505 1.00 96.94 96 ARG A N 1
ATOM 715 C CA . ARG A 1 96 ? -9.927 10.761 14.607 1.00 96.94 96 ARG A CA 1
ATOM 716 C C . ARG A 1 96 ? -10.652 9.416 14.662 1.00 96.94 96 ARG A C 1
ATOM 718 O O . ARG A 1 96 ? -11.575 9.261 15.469 1.00 96.94 96 ARG A O 1
ATOM 725 N N . ARG A 1 97 ? -10.281 8.451 13.812 1.00 95.50 97 ARG A N 1
ATOM 726 C CA . ARG A 1 97 ? -10.895 7.109 13.805 1.00 95.50 97 ARG A CA 1
ATOM 727 C C . ARG A 1 97 ? -10.573 6.335 15.066 1.00 95.50 97 ARG A C 1
ATOM 729 O O . ARG A 1 97 ? -11.467 5.710 15.630 1.00 95.50 97 ARG A O 1
ATOM 736 N N . GLU A 1 98 ? -9.334 6.414 15.525 1.00 95.94 98 GLU A N 1
ATOM 737 C CA . GLU A 1 98 ? -8.917 5.801 16.776 1.00 95.94 98 GLU A CA 1
ATOM 738 C C . GLU A 1 98 ? -9.734 6.355 17.949 1.00 95.94 98 GLU A C 1
ATOM 740 O O . GLU A 1 98 ? -10.314 5.591 18.720 1.00 95.94 98 GLU A O 1
ATOM 745 N N . GLN A 1 99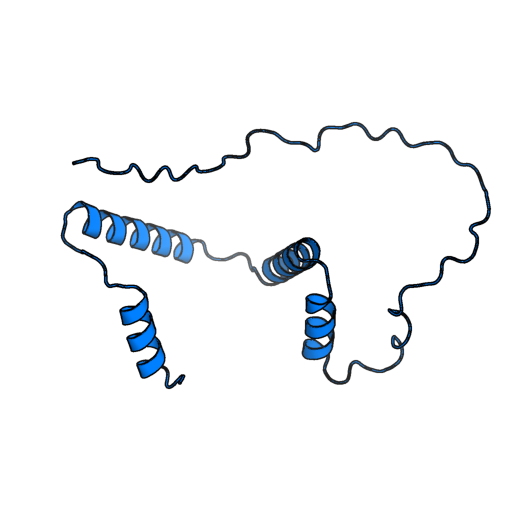 ? -9.880 7.679 18.037 1.00 97.25 99 GLN A N 1
ATOM 746 C CA . GLN A 1 99 ? -10.666 8.309 19.092 1.00 97.25 99 GLN A CA 1
ATOM 747 C C . GLN A 1 99 ? -12.152 7.936 19.022 1.00 97.25 99 GLN A C 1
ATOM 749 O O . GLN A 1 99 ? -12.788 7.734 20.054 1.00 97.25 99 GLN A O 1
ATOM 754 N N . ALA A 1 100 ? -12.720 7.796 17.822 1.00 96.12 100 ALA A N 1
ATOM 755 C CA . ALA A 1 100 ? -14.090 7.315 17.665 1.00 96.12 100 ALA A CA 1
ATOM 756 C C . ALA A 1 100 ? -14.271 5.887 18.206 1.00 96.12 100 ALA A C 1
ATOM 758 O O . ALA A 1 100 ? -15.307 5.605 18.804 1.00 96.12 100 ALA A O 1
ATOM 759 N N . VAL A 1 101 ? -13.276 5.011 18.045 1.00 95.38 101 VAL A N 1
ATOM 760 C CA . VAL A 1 101 ? -13.298 3.663 18.634 1.00 95.38 101 VAL A CA 1
ATOM 761 C C . VAL A 1 101 ? -13.156 3.726 20.153 1.00 95.38 101 VAL A C 1
ATOM 763 O O . VAL A 1 101 ? -13.965 3.129 20.861 1.00 95.38 101 VAL A O 1
ATOM 766 N N . ARG A 1 102 ? -12.183 4.491 20.667 1.00 95.25 102 ARG A N 1
ATOM 767 C CA . ARG A 1 102 ? -11.961 4.648 22.117 1.00 95.25 102 ARG A CA 1
ATOM 768 C C . ARG A 1 102 ? -13.193 5.185 22.844 1.00 95.25 102 ARG A C 1
ATOM 770 O O . ARG A 1 102 ? -13.528 4.695 23.917 1.00 95.25 102 ARG A O 1
ATOM 777 N N . ASP A 1 103 ? -13.888 6.141 22.237 1.00 96.62 103 ASP A N 1
ATOM 778 C CA . ASP A 1 103 ? -15.089 6.755 22.808 1.00 96.62 103 ASP A CA 1
ATOM 779 C C . ASP A 1 103 ? -16.367 5.930 22.564 1.00 96.62 103 ASP A C 1
ATOM 781 O O . ASP A 1 103 ? -17.467 6.387 22.876 1.00 96.62 103 ASP A O 1
ATOM 785 N N . GLY A 1 104 ? -16.259 4.745 21.951 1.00 95.19 104 GLY A N 1
ATOM 786 C CA . GLY A 1 104 ? -17.398 3.881 21.630 1.00 95.19 104 GLY A CA 1
ATOM 787 C C . GLY A 1 104 ? -18.323 4.426 20.535 1.00 95.19 104 GLY A C 1
ATOM 788 O O . GLY A 1 104 ? -19.411 3.894 20.327 1.00 95.19 104 GLY A O 1
ATOM 789 N N . ARG A 1 105 ? -17.909 5.475 19.814 1.00 95.06 105 ARG A N 1
ATOM 790 C CA . ARG A 1 105 ? -18.648 6.058 18.681 1.00 95.06 105 ARG A CA 1
ATOM 791 C C . ARG A 1 105 ? -18.500 5.256 17.386 1.00 95.06 105 ARG A C 1
ATOM 793 O O . ARG A 1 105 ? -19.233 5.509 16.436 1.00 95.06 105 ARG A O 1
ATOM 800 N N . SER A 1 106 ? -17.556 4.319 17.329 1.00 91.81 106 SER A N 1
ATOM 801 C CA . SER A 1 106 ? -17.357 3.407 16.204 1.00 91.81 106 SER A CA 1
ATOM 802 C C . SER A 1 106 ? -16.928 2.033 16.706 1.00 91.81 106 SER A C 1
ATOM 804 O O . SER A 1 106 ? -15.946 1.922 17.432 1.00 91.81 106 SER A O 1
ATOM 806 N N . ALA A 1 107 ? -17.633 0.980 16.295 1.00 89.38 107 ALA A N 1
ATOM 807 C CA . ALA A 1 107 ? -17.216 -0.402 16.543 1.00 89.38 107 ALA A CA 1
ATOM 808 C C . ALA A 1 107 ? -16.332 -0.965 15.412 1.00 89.38 107 ALA A C 1
ATOM 810 O O . ALA A 1 107 ? -15.733 -2.028 15.565 1.00 89.38 107 ALA A O 1
ATOM 811 N N . GLY A 1 108 ? -16.247 -0.251 14.282 1.00 88.12 108 GLY A N 1
ATOM 812 C CA . GLY A 1 108 ? -15.764 -0.810 13.024 1.00 88.12 108 GLY A CA 1
ATOM 813 C C . GLY A 1 108 ? -16.716 -1.867 12.451 1.00 88.12 108 GLY A C 1
ATOM 814 O O . GLY A 1 108 ? -17.651 -2.316 13.109 1.00 88.12 108 GLY A O 1
ATOM 815 N N . ASP A 1 109 ? -16.452 -2.265 11.212 1.00 92.44 109 ASP A N 1
ATOM 816 C CA . ASP A 1 109 ? -17.126 -3.382 10.551 1.00 92.44 109 ASP A CA 1
ATOM 817 C C . ASP A 1 109 ? -16.129 -4.531 10.370 1.00 92.44 109 ASP A C 1
ATOM 819 O O . ASP A 1 109 ? -14.918 -4.309 10.246 1.00 92.44 109 ASP A O 1
ATOM 823 N N . ALA A 1 110 ? -16.624 -5.766 10.280 1.00 93.81 110 ALA A N 1
ATOM 824 C CA . ALA A 1 110 ? -15.774 -6.899 9.941 1.00 93.81 110 ALA A CA 1
ATOM 825 C C . ALA A 1 110 ? -15.153 -6.704 8.546 1.00 93.81 110 ALA A C 1
ATOM 827 O O . ALA A 1 110 ? -15.851 -6.439 7.565 1.00 93.81 110 ALA A O 1
ATOM 828 N N . TRP A 1 111 ? -13.833 -6.887 8.433 1.00 91.81 111 TRP A N 1
ATOM 829 C CA . TRP A 1 111 ? -13.105 -6.652 7.179 1.00 91.81 111 TRP A CA 1
ATOM 830 C C . TRP A 1 111 ? -13.680 -7.431 5.989 1.00 91.81 111 TRP A C 1
ATOM 832 O O . TRP A 1 111 ? -13.782 -6.889 4.891 1.00 91.81 111 TRP A O 1
ATOM 842 N N . ALA A 1 112 ? -14.104 -8.680 6.204 1.00 94.88 112 ALA A N 1
ATOM 843 C CA . ALA A 1 112 ? -14.713 -9.499 5.159 1.00 94.88 112 ALA A CA 1
ATOM 844 C C . ALA A 1 112 ? -15.969 -8.840 4.557 1.00 94.88 112 ALA A C 1
ATOM 846 O O . ALA A 1 112 ? -16.142 -8.846 3.339 1.00 94.88 112 ALA A O 1
ATOM 847 N N . GLU A 1 113 ? -16.804 -8.216 5.392 1.00 96.12 113 GLU A N 1
ATOM 848 C CA . GLU A 1 113 ? -18.029 -7.535 4.966 1.00 96.12 113 GLU A CA 1
ATOM 849 C C . GLU A 1 113 ? -17.717 -6.228 4.234 1.00 96.12 113 GLU A C 1
ATOM 851 O O . GLU A 1 113 ? -18.273 -5.966 3.167 1.00 96.12 113 GLU A O 1
ATOM 856 N N . VAL A 1 114 ? -16.784 -5.428 4.764 1.00 95.44 114 VAL A N 1
ATOM 857 C CA . VAL A 1 114 ? -16.316 -4.197 4.106 1.00 95.44 114 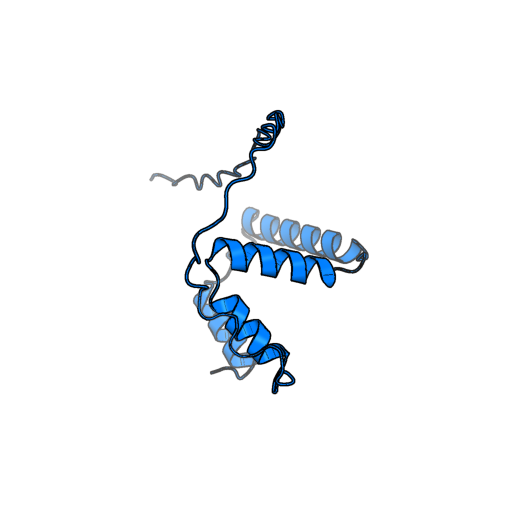VAL A CA 1
ATOM 858 C C . VAL A 1 114 ? -15.746 -4.518 2.728 1.00 95.44 114 VAL A C 1
ATOM 860 O O . VAL A 1 114 ? -16.149 -3.911 1.735 1.00 95.44 114 VAL A O 1
ATOM 863 N N . ARG A 1 115 ? -14.847 -5.505 2.652 1.00 92.69 115 ARG A N 1
ATOM 864 C CA . ARG A 1 115 ? -14.215 -5.944 1.405 1.00 92.69 115 ARG A CA 1
ATOM 865 C C . ARG A 1 115 ? -15.254 -6.417 0.393 1.00 92.69 115 ARG A C 1
ATOM 867 O O . ARG A 1 115 ? -15.187 -6.002 -0.760 1.00 92.69 115 ARG A O 1
ATOM 874 N N . ALA A 1 116 ? -16.222 -7.234 0.814 1.00 95.69 116 ALA A N 1
ATOM 875 C CA . ALA A 1 116 ? -17.294 -7.704 -0.062 1.00 95.69 116 ALA A CA 1
ATOM 876 C C . ALA A 1 116 ? -18.110 -6.537 -0.646 1.00 95.69 116 ALA A C 1
ATOM 878 O O . ALA A 1 116 ? -18.336 -6.492 -1.855 1.00 95.69 116 ALA A O 1
ATOM 879 N N . ARG A 1 117 ? -18.487 -5.548 0.180 1.00 96.19 117 ARG A N 1
ATOM 880 C CA . ARG A 1 117 ? -19.210 -4.352 -0.291 1.00 96.19 117 ARG A CA 1
ATOM 881 C C . ARG A 1 117 ? -18.393 -3.522 -1.282 1.00 96.19 117 ARG A C 1
ATOM 883 O O . ARG A 1 117 ? -18.951 -3.024 -2.257 1.00 96.19 117 ARG A O 1
ATOM 890 N N . VAL A 1 118 ? -17.092 -3.360 -1.037 1.00 96.31 118 VAL A N 1
ATOM 891 C CA . VAL A 1 118 ? -16.198 -2.605 -1.930 1.00 96.31 118 VAL A CA 1
ATOM 892 C C . VAL A 1 118 ? -16.065 -3.302 -3.283 1.00 96.31 118 VAL A C 1
ATOM 894 O O . VAL A 1 118 ? -16.255 -2.651 -4.306 1.00 96.31 118 VAL A O 1
ATOM 897 N N . LEU A 1 119 ? -15.806 -4.612 -3.306 1.00 95.00 119 LEU A N 1
ATOM 898 C CA . LEU A 1 119 ? -15.681 -5.371 -4.557 1.00 95.00 119 LEU A CA 1
ATOM 899 C C . LEU A 1 119 ? -16.974 -5.346 -5.375 1.00 95.00 119 LEU A C 1
ATOM 901 O O . LEU A 1 119 ? -16.934 -5.018 -6.560 1.00 95.00 119 LEU A O 1
ATOM 905 N N . ALA A 1 120 ? -18.122 -5.552 -4.719 1.00 95.19 120 ALA A N 1
ATOM 906 C CA . ALA A 1 120 ? -19.431 -5.449 -5.361 1.00 95.19 120 ALA A CA 1
ATOM 907 C C . ALA A 1 120 ? -19.655 -4.075 -6.017 1.00 95.19 120 ALA A C 1
ATOM 909 O O . ALA A 1 120 ? -20.234 -3.987 -7.097 1.00 95.19 120 ALA A O 1
ATOM 910 N N . ARG A 1 121 ? -19.167 -2.992 -5.396 1.00 95.81 121 ARG A N 1
ATOM 911 C CA . ARG A 1 121 ? -19.268 -1.630 -5.940 1.00 95.81 121 ARG A CA 1
ATOM 912 C C . ARG A 1 121 ? -18.289 -1.362 -7.084 1.00 95.81 121 ARG A C 1
ATOM 914 O O . ARG A 1 121 ? -18.611 -0.573 -7.966 1.00 95.81 121 ARG A O 1
ATOM 921 N N . LEU A 1 122 ? -17.113 -1.984 -7.064 1.00 94.62 122 LEU A N 1
ATOM 922 C CA . LEU A 1 122 ? -16.104 -1.857 -8.120 1.00 94.62 122 LEU A CA 1
ATOM 923 C C . LEU A 1 122 ? -16.392 -2.753 -9.334 1.00 94.62 122 LEU A C 1
ATOM 925 O O . LEU A 1 122 ? -15.680 -2.663 -10.329 1.00 94.62 122 LEU A O 1
ATOM 929 N N . GLY A 1 123 ? -17.417 -3.610 -9.268 1.00 83.00 123 GLY A N 1
ATOM 930 C CA . GLY A 1 123 ? -17.720 -4.572 -10.330 1.00 83.00 123 GLY A CA 1
ATOM 931 C C . GLY A 1 123 ? -16.647 -5.653 -10.487 1.00 83.00 123 GLY A C 1
ATOM 932 O O . GLY A 1 123 ? -16.626 -6.344 -11.503 1.00 83.00 123 GLY A O 1
ATOM 933 N N . ALA A 1 124 ? -15.757 -5.792 -9.500 1.00 62.41 124 ALA A N 1
ATOM 934 C CA . ALA A 1 124 ? -14.800 -6.882 -9.442 1.00 62.41 124 ALA A CA 1
ATOM 935 C C . ALA A 1 124 ? -15.530 -8.129 -8.903 1.00 62.41 124 ALA A C 1
ATOM 937 O O . ALA A 1 124 ? -16.135 -8.023 -7.830 1.00 62.41 124 ALA A O 1
ATOM 938 N N . PRO A 1 125 ? -15.531 -9.263 -9.633 1.00 54.25 125 PRO A N 1
ATOM 939 C CA . PRO A 1 125 ? -16.093 -10.514 -9.130 1.00 54.25 125 PRO A CA 1
ATOM 940 C C . PRO A 1 125 ? -15.351 -11.028 -7.887 1.00 54.25 125 PRO A C 1
ATOM 942 O O . PRO A 1 125 ? -14.139 -10.742 -7.735 1.00 54.25 125 PRO A O 1
#

Secondary structure (DSSP, 8-state):
----------------S-------------PPP-----STTS-SSS--SSHHHHHHHHHHHS-HHHHHHHHHHHHHHH-----THHHHHHHHHHHHHHHHHHTTS-----HHHHHHHHHHHHT--

Radius of gyration: 25.29 Å; chains: 1; bounding box: 66×41×61 Å